Protein AF-A0A8J3RYB2-F1 (afdb_monomer)

Structure (mmCIF, N/CA/C/O backbone):
data_AF-A0A8J3RYB2-F1
#
_entry.id   AF-A0A8J3RYB2-F1
#
loop_
_atom_site.group_PDB
_atom_site.id
_atom_site.type_symbol
_atom_site.label_atom_id
_atom_site.label_alt_id
_atom_site.label_comp_id
_atom_site.label_asym_id
_atom_site.label_entity_id
_atom_site.label_seq_id
_atom_site.pdbx_PDB_ins_code
_atom_site.Cartn_x
_atom_site.Cartn_y
_atom_site.Cartn_z
_atom_site.occupancy
_atom_site.B_iso_or_equiv
_atom_site.auth_seq_id
_atom_site.auth_comp_id
_atom_site.auth_asym_id
_atom_site.auth_atom_id
_atom_site.pdbx_PDB_model_num
ATOM 1 N N . MET A 1 1 ? -7.185 -1.621 -8.514 1.00 93.38 1 MET A N 1
ATOM 2 C CA . MET A 1 1 ? -6.482 -0.349 -8.801 1.00 93.38 1 MET A CA 1
ATOM 3 C C . MET A 1 1 ? -5.132 -0.616 -9.458 1.00 93.38 1 MET A C 1
ATOM 5 O O . MET A 1 1 ? -4.549 -1.669 -9.226 1.00 93.38 1 MET A O 1
ATOM 9 N N . SER A 1 2 ? -4.616 0.326 -10.248 1.00 95.75 2 SER A N 1
ATOM 10 C CA . SER A 1 2 ? -3.341 0.184 -10.974 1.00 95.75 2 SER A CA 1
ATOM 11 C C . SER A 1 2 ? -2.465 1.431 -10.834 1.00 95.75 2 SER A C 1
ATOM 13 O O . SER A 1 2 ? -2.978 2.541 -10.671 1.00 95.75 2 SER A O 1
ATOM 15 N N . ARG A 1 3 ? -1.139 1.252 -10.902 1.00 95.56 3 ARG A N 1
ATOM 16 C CA . ARG A 1 3 ? -0.154 2.345 -10.853 1.00 95.56 3 ARG A CA 1
ATOM 17 C C . ARG A 1 3 ? 1.107 1.995 -11.639 1.00 95.56 3 ARG A C 1
ATOM 19 O O . ARG A 1 3 ? 1.666 0.914 -11.448 1.00 95.56 3 ARG A O 1
ATOM 26 N N . SER A 1 4 ? 1.590 2.936 -12.442 1.00 96.31 4 SER A N 1
ATOM 27 C CA . SER A 1 4 ? 2.822 2.826 -13.224 1.00 96.31 4 SER A CA 1
ATOM 28 C C . SER A 1 4 ? 3.763 4.013 -12.976 1.00 96.31 4 SER A C 1
ATOM 30 O O . SER A 1 4 ? 3.350 5.096 -12.560 1.00 96.31 4 SER A O 1
ATOM 32 N N . PHE A 1 5 ? 5.053 3.792 -13.217 1.00 93.31 5 PHE A N 1
ATOM 33 C CA . PHE A 1 5 ? 6.109 4.801 -13.209 1.00 93.31 5 PHE A CA 1
ATOM 34 C C . PHE A 1 5 ? 6.944 4.616 -14.479 1.00 93.31 5 PHE A C 1
ATOM 36 O O . PHE A 1 5 ? 7.763 3.700 -14.563 1.00 93.31 5 PHE A O 1
ATOM 43 N N . GLY A 1 6 ? 6.691 5.444 -15.496 1.00 93.44 6 GLY A N 1
ATOM 44 C CA . GLY A 1 6 ? 7.238 5.216 -16.836 1.00 93.44 6 GLY A CA 1
ATOM 45 C C . GLY A 1 6 ? 6.830 3.835 -17.362 1.00 93.44 6 GLY A C 1
ATOM 46 O O . GLY A 1 6 ? 5.656 3.474 -17.307 1.00 93.44 6 GLY A O 1
ATOM 4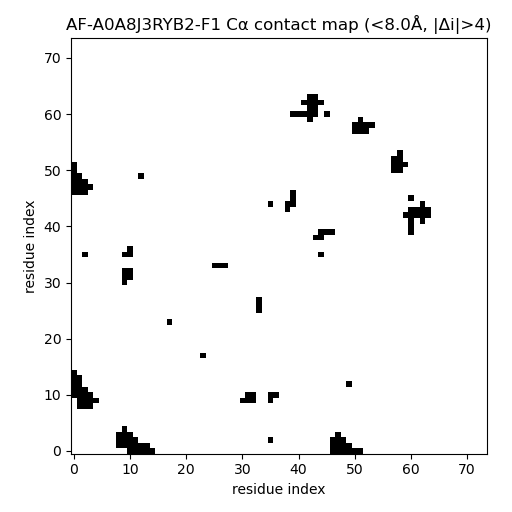7 N N . ALA A 1 7 ? 7.806 3.042 -17.809 1.00 93.19 7 ALA A N 1
ATOM 48 C CA . ALA A 1 7 ? 7.583 1.676 -18.292 1.00 93.19 7 ALA A CA 1
ATOM 49 C C . ALA A 1 7 ? 7.311 0.644 -17.175 1.00 93.19 7 ALA A C 1
ATOM 51 O O . ALA A 1 7 ? 6.906 -0.484 -17.457 1.00 93.19 7 ALA A O 1
ATOM 52 N N . VAL A 1 8 ? 7.530 0.991 -15.901 1.00 93.88 8 VAL A N 1
ATOM 53 C CA . VAL A 1 8 ? 7.404 0.044 -14.785 1.00 93.88 8 VAL A CA 1
ATOM 54 C C . VAL A 1 8 ? 5.985 0.055 -14.231 1.00 93.88 8 VAL A C 1
ATOM 56 O O . VAL A 1 8 ? 5.516 1.060 -13.696 1.00 93.88 8 VAL A O 1
ATOM 59 N N . ARG A 1 9 ? 5.310 -1.096 -14.281 1.00 93.88 9 ARG A N 1
ATOM 60 C CA . ARG A 1 9 ? 3.978 -1.277 -13.687 1.00 93.88 9 ARG A CA 1
ATOM 61 C C . ARG A 1 9 ? 4.093 -1.725 -12.231 1.00 93.88 9 ARG A C 1
ATOM 63 O O . ARG A 1 9 ? 4.247 -2.915 -11.965 1.00 93.88 9 ARG A O 1
ATOM 70 N N . ALA A 1 10 ? 4.028 -0.766 -11.309 1.00 95.88 10 ALA A N 1
ATOM 71 C CA . ALA A 1 10 ? 4.197 -0.997 -9.875 1.00 95.88 10 ALA A CA 1
ATOM 72 C C . ALA A 1 10 ? 2.990 -1.674 -9.210 1.00 95.88 10 ALA A C 1
ATOM 74 O O . ALA A 1 10 ? 3.185 -2.435 -8.274 1.00 95.88 10 ALA A O 1
ATOM 75 N N . LEU A 1 11 ? 1.764 -1.409 -9.671 1.00 96.38 11 LEU A N 1
ATOM 76 C CA . LEU A 1 11 ? 0.558 -2.137 -9.261 1.00 96.38 11 LEU A CA 1
ATOM 77 C C . LEU A 1 11 ? -0.244 -2.534 -10.497 1.00 96.38 11 LEU A C 1
ATOM 79 O O . LEU A 1 11 ? -0.487 -1.700 -11.376 1.00 96.38 11 LEU A O 1
ATOM 83 N N . ARG A 1 12 ? -0.675 -3.796 -10.542 1.00 95.25 12 ARG A N 1
ATOM 84 C CA . ARG A 1 12 ? -1.444 -4.376 -11.647 1.00 95.25 12 ARG A CA 1
ATOM 85 C C . ARG A 1 12 ? -2.793 -4.851 -11.120 1.00 95.25 12 ARG A C 1
ATOM 87 O O . ARG A 1 12 ? -2.854 -5.913 -10.524 1.00 95.25 12 ARG A O 1
ATOM 94 N N . GLU A 1 13 ? -3.832 -4.039 -11.298 1.00 94.00 13 GLU A N 1
ATOM 95 C CA . GLU A 1 13 ? -5.226 -4.420 -11.005 1.00 94.00 13 GLU A CA 1
ATOM 96 C C . GLU A 1 13 ? -5.446 -5.002 -9.597 1.00 94.00 13 GLU A C 1
ATOM 98 O O . GLU A 1 13 ? -6.217 -5.922 -9.382 1.00 94.00 13 GLU A O 1
ATOM 103 N N . VAL A 1 14 ? -4.783 -4.409 -8.608 1.00 94.19 14 VAL A N 1
ATOM 104 C CA . VAL A 1 14 ? -4.793 -4.847 -7.208 1.00 94.19 14 VAL A CA 1
ATOM 105 C C . VAL A 1 14 ? -6.112 -4.448 -6.532 1.00 94.19 14 VAL A C 1
ATOM 107 O O . VAL A 1 14 ? -6.462 -3.266 -6.550 1.00 94.19 14 VAL A O 1
ATOM 110 N N . SER A 1 15 ? -6.840 -5.392 -5.935 1.00 94.12 15 SER A N 1
ATOM 111 C CA . SER A 1 15 ? -8.131 -5.173 -5.250 1.00 94.12 15 SER A CA 1
ATOM 112 C C . SER A 1 15 ? -8.140 -5.775 -3.834 1.00 94.12 15 SER A C 1
ATOM 114 O O . SER A 1 15 ? -8.778 -6.800 -3.615 1.00 94.12 15 SER A O 1
ATOM 116 N N . PRO A 1 16 ? -7.388 -5.200 -2.879 1.00 92.25 16 PRO A N 1
ATOM 117 C CA . PRO A 1 16 ? -7.384 -5.671 -1.505 1.00 92.25 16 PRO A CA 1
ATOM 118 C C . PRO A 1 16 ? -8.664 -5.229 -0.798 1.00 92.25 16 PRO A C 1
ATOM 120 O O . PRO A 1 16 ? -9.114 -4.096 -0.973 1.00 92.25 16 PRO A O 1
ATOM 123 N N . GLU A 1 17 ? -9.182 -6.110 0.042 1.00 93.94 17 GLU A N 1
ATOM 124 C CA . GLU A 1 17 ? -10.246 -5.821 0.997 1.00 93.94 17 GLU A CA 1
ATOM 125 C C . GLU A 1 17 ? -9.609 -5.743 2.385 1.00 93.94 17 GLU A C 1
ATOM 127 O O . GLU A 1 17 ? -8.804 -6.602 2.751 1.00 93.94 17 GLU A O 1
ATOM 132 N N . LEU A 1 18 ? -9.891 -4.662 3.110 1.00 92.06 18 LEU A N 1
ATOM 133 C CA . LEU A 1 18 ? -9.337 -4.385 4.432 1.00 92.06 18 LEU A CA 1
ATOM 134 C C . LEU A 1 18 ? -10.502 -4.095 5.370 1.00 92.06 18 LEU A C 1
ATOM 136 O O . LEU A 1 18 ? -11.379 -3.304 5.016 1.00 92.06 18 LEU A O 1
ATOM 140 N N . PHE A 1 19 ? -10.492 -4.701 6.553 1.00 91.56 19 PHE A N 1
ATOM 141 C CA . PHE A 1 19 ? -11.582 -4.578 7.516 1.00 91.56 19 PHE A CA 1
ATOM 142 C C . PHE A 1 19 ? -11.134 -3.799 8.753 1.00 91.56 19 PHE A C 1
ATOM 144 O O . PHE A 1 19 ? -9.975 -3.839 9.174 1.00 91.56 19 PHE A O 1
ATOM 151 N N . ALA A 1 20 ? -12.061 -3.040 9.337 1.00 89.50 20 ALA A N 1
ATOM 152 C CA . ALA A 1 20 ? -11.782 -2.272 10.541 1.00 89.50 20 ALA A CA 1
ATOM 153 C C . ALA A 1 20 ? -11.447 -3.205 11.717 1.00 89.50 20 ALA A C 1
ATOM 155 O O . ALA A 1 20 ? -12.132 -4.195 11.952 1.00 89.50 20 ALA A O 1
ATOM 156 N N . GLY A 1 21 ? -10.400 -2.866 12.473 1.00 92.38 21 GLY A N 1
ATOM 157 C CA . GLY A 1 21 ? -9.948 -3.662 13.620 1.00 92.38 21 GLY A CA 1
ATOM 158 C C . GLY A 1 21 ? -9.018 -4.828 13.270 1.00 92.38 21 GLY A C 1
ATOM 159 O O . GLY A 1 21 ? -8.510 -5.474 14.184 1.00 92.38 21 GLY A O 1
ATOM 160 N N . GLU A 1 22 ? -8.732 -5.068 11.988 1.00 92.69 22 GLU A N 1
ATOM 161 C CA . GLU A 1 22 ? -7.822 -6.130 11.558 1.00 92.69 22 GLU A CA 1
ATOM 162 C C . GLU A 1 22 ? -6.396 -5.623 11.299 1.00 92.69 22 GLU A C 1
ATOM 164 O O . GLU A 1 22 ? -6.162 -4.561 10.714 1.00 92.69 22 GLU A O 1
ATOM 169 N N . ALA A 1 23 ? -5.410 -6.419 11.720 1.00 90.94 23 ALA A N 1
ATOM 170 C CA . ALA A 1 23 ? -4.011 -6.202 11.378 1.00 90.94 23 ALA A CA 1
ATOM 171 C C . ALA A 1 23 ? -3.666 -6.982 10.102 1.00 90.94 23 ALA A C 1
ATOM 173 O O . ALA A 1 23 ? -3.609 -8.211 10.109 1.00 90.94 23 ALA A O 1
ATOM 174 N N . HIS A 1 24 ? -3.380 -6.266 9.014 1.00 91.38 24 HIS A N 1
ATOM 175 C CA . HIS A 1 24 ? -2.991 -6.868 7.738 1.00 91.38 24 HIS A CA 1
ATOM 176 C C . HIS A 1 24 ? -1.485 -6.732 7.492 1.00 91.38 24 HIS A C 1
ATOM 178 O O . HIS A 1 24 ? -0.904 -5.658 7.666 1.00 91.38 24 HIS A O 1
ATOM 184 N N 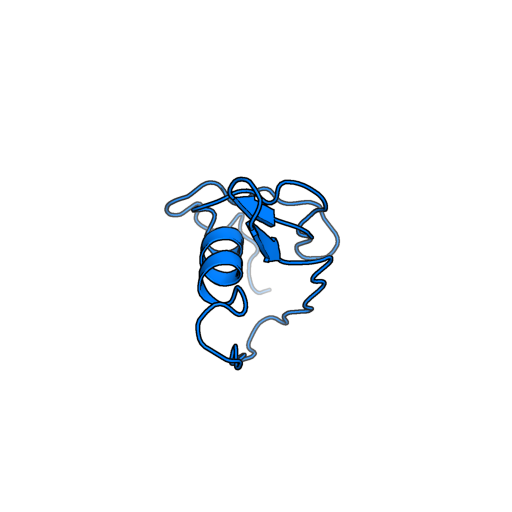. ALA A 1 25 ? -0.853 -7.805 7.015 1.00 91.94 25 ALA A N 1
ATOM 185 C CA . ALA A 1 25 ? 0.538 -7.792 6.575 1.00 91.94 25 ALA A CA 1
ATOM 186 C C . ALA A 1 25 ? 0.623 -7.771 5.042 1.00 91.94 25 ALA A C 1
ATOM 188 O O . ALA A 1 25 ? 0.014 -8.590 4.358 1.00 91.94 25 ALA A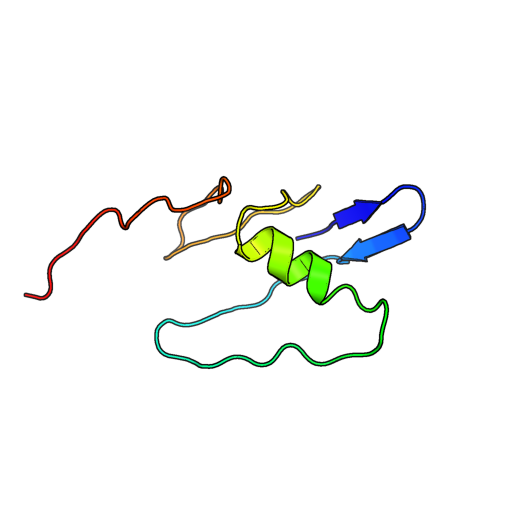 O 1
ATOM 189 N N . LEU A 1 26 ? 1.429 -6.858 4.494 1.00 92.81 26 LEU A N 1
ATOM 190 C CA . LEU A 1 26 ? 1.775 -6.849 3.072 1.00 92.81 26 LEU A CA 1
ATOM 191 C C . LEU A 1 26 ? 3.085 -7.613 2.860 1.00 92.81 26 LEU A C 1
ATOM 193 O O . LEU A 1 26 ? 4.162 -7.106 3.176 1.00 92.81 26 LEU A O 1
ATOM 197 N N . ALA A 1 27 ? 2.997 -8.811 2.288 1.00 91.56 27 ALA A N 1
ATOM 198 C CA . ALA A 1 27 ? 4.144 -9.657 1.964 1.00 91.56 27 ALA A CA 1
ATOM 199 C C . ALA A 1 27 ? 4.437 -9.680 0.454 1.00 91.56 27 ALA A C 1
ATOM 201 O O . ALA A 1 27 ? 3.585 -9.364 -0.373 1.00 91.56 27 ALA A O 1
ATOM 202 N N . GLY A 1 28 ? 5.678 -10.009 0.094 1.00 90.31 28 GLY A N 1
ATOM 203 C CA . GLY A 1 28 ? 6.141 -10.099 -1.293 1.00 90.31 28 GLY A CA 1
ATOM 204 C C . GLY A 1 28 ? 7.591 -9.652 -1.444 1.00 90.31 28 GLY A C 1
ATOM 205 O O . GLY A 1 28 ? 8.175 -9.085 -0.520 1.00 90.31 28 GLY A O 1
ATOM 206 N N . GLU A 1 29 ? 8.170 -9.845 -2.621 1.00 93.94 29 GLU A N 1
ATOM 207 C CA . GLU A 1 29 ? 9.568 -9.503 -2.899 1.00 93.94 29 GLU A CA 1
ATOM 208 C C . GLU A 1 29 ? 9.812 -7.989 -3.014 1.00 93.94 29 GLU A C 1
ATOM 210 O O . GLU A 1 29 ? 8.887 -7.165 -3.115 1.00 93.94 29 GLU A O 1
ATOM 215 N N . ASN A 1 30 ? 11.084 -7.592 -2.975 1.00 91.31 30 ASN A N 1
ATOM 216 C CA . ASN A 1 30 ? 11.481 -6.222 -3.283 1.00 91.31 30 ASN A CA 1
ATOM 217 C C . ASN A 1 30 ? 11.085 -5.886 -4.725 1.00 91.31 30 ASN A C 1
ATOM 219 O O . ASN A 1 30 ? 11.357 -6.641 -5.647 1.00 91.31 30 ASN A O 1
ATOM 223 N N . GLY A 1 31 ? 10.402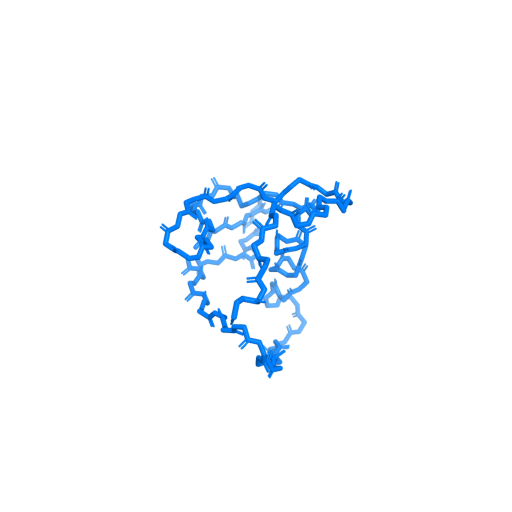 -4.755 -4.913 1.00 89.25 31 GLY A N 1
ATOM 224 C CA . GLY A 1 31 ? 9.870 -4.360 -6.221 1.00 89.25 31 G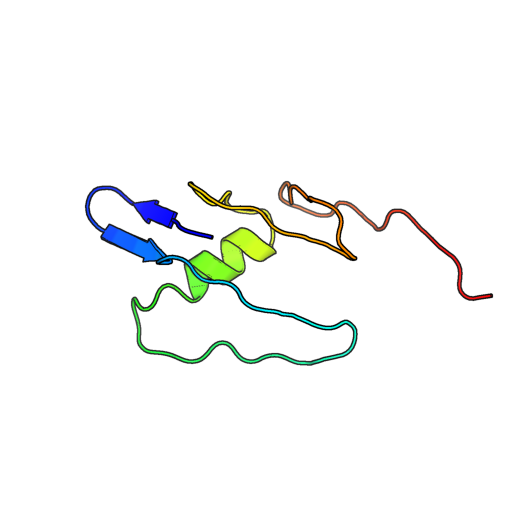LY A CA 1
ATOM 225 C C . GLY A 1 31 ? 8.445 -4.841 -6.522 1.00 89.25 31 GLY A C 1
ATOM 226 O O . GLY A 1 31 ? 7.838 -4.320 -7.450 1.00 89.25 31 GLY A O 1
ATOM 227 N N . ALA A 1 32 ? 7.838 -5.700 -5.692 1.00 92.50 32 ALA A N 1
ATOM 228 C CA . ALA A 1 32 ? 6.463 -6.191 -5.894 1.00 92.50 32 ALA A CA 1
ATOM 229 C C . ALA A 1 32 ? 5.352 -5.120 -5.754 1.00 92.50 32 ALA A C 1
ATOM 231 O O . ALA A 1 32 ? 4.170 -5.431 -5.849 1.00 92.50 32 ALA A O 1
ATOM 232 N N . GLY A 1 33 ? 5.701 -3.858 -5.478 1.00 94.56 33 GLY A N 1
ATOM 233 C CA . GLY A 1 33 ? 4.731 -2.761 -5.381 1.00 94.56 33 GLY A CA 1
ATOM 234 C C . GLY A 1 33 ? 4.178 -2.479 -3.982 1.00 94.56 33 GLY A C 1
ATOM 235 O O . GLY A 1 33 ? 3.404 -1.538 -3.825 1.00 94.56 33 GLY A O 1
ATOM 236 N N . LYS A 1 34 ? 4.617 -3.202 -2.942 1.00 96.25 34 LYS A N 1
ATOM 237 C CA . LYS A 1 34 ? 4.140 -3.040 -1.550 1.00 96.25 34 LYS A CA 1
ATOM 238 C C . LYS A 1 34 ? 4.162 -1.588 -1.059 1.00 96.25 34 LYS A C 1
ATOM 240 O O . LYS A 1 34 ? 3.141 -1.047 -0.651 1.00 96.25 34 LYS A O 1
ATOM 245 N N . SER A 1 35 ? 5.307 -0.911 -1.165 1.00 95.75 35 SER A N 1
ATOM 246 C CA . SER A 1 35 ? 5.431 0.492 -0.742 1.00 95.75 35 SER A CA 1
ATOM 247 C C . SER A 1 35 ? 4.602 1.450 -1.602 1.00 95.75 35 SER A C 1
ATOM 249 O O . SER A 1 35 ? 4.234 2.524 -1.136 1.00 95.75 35 SER A O 1
ATOM 251 N N . THR A 1 36 ? 4.313 1.089 -2.854 1.00 95.94 36 THR A N 1
ATOM 252 C CA . THR A 1 36 ? 3.411 1.857 -3.722 1.00 95.94 36 THR A CA 1
ATOM 253 C C . THR A 1 36 ? 1.978 1.752 -3.220 1.00 95.94 36 THR A C 1
ATOM 255 O O . THR A 1 36 ? 1.323 2.783 -3.096 1.00 95.94 36 THR A O 1
ATOM 258 N N . LEU A 1 37 ? 1.525 0.544 -2.870 1.00 94.88 37 LEU A N 1
ATOM 259 C CA . LEU A 1 37 ? 0.209 0.329 -2.273 1.00 94.88 37 LEU A CA 1
ATOM 260 C C . LEU A 1 37 ? 0.065 1.102 -0.957 1.00 94.88 37 LEU A C 1
ATOM 262 O O . LEU A 1 37 ? -0.886 1.862 -0.812 1.00 94.88 37 LEU A O 1
ATOM 266 N N . VAL A 1 38 ? 1.050 1.012 -0.055 1.00 93.69 38 VAL A N 1
ATOM 267 C CA . VAL A 1 38 ? 1.047 1.766 1.215 1.00 93.69 38 VAL A CA 1
ATOM 268 C C . VAL A 1 38 ? 0.942 3.273 0.978 1.00 93.69 38 VAL A C 1
ATOM 270 O O . VAL A 1 38 ? 0.134 3.933 1.618 1.00 93.69 38 VAL A O 1
ATOM 273 N N . LYS A 1 39 ? 1.711 3.830 0.032 1.00 94.00 39 LYS A N 1
ATOM 274 C CA . LYS A 1 39 ? 1.649 5.265 -0.299 1.00 94.00 39 LYS A CA 1
ATOM 275 C C . LYS A 1 39 ? 0.295 5.685 -0.874 1.00 94.00 39 LYS A C 1
ATOM 277 O O . LYS A 1 39 ? -0.084 6.840 -0.716 1.00 94.00 39 LYS A O 1
ATOM 282 N N . ILE A 1 40 ? -0.401 4.788 -1.572 1.00 93.19 40 ILE A N 1
ATOM 283 C CA . ILE A 1 40 ? -1.748 5.061 -2.080 1.00 93.19 40 ILE A CA 1
ATOM 284 C C . ILE A 1 40 ? -2.764 5.047 -0.937 1.00 93.19 40 ILE A C 1
ATOM 286 O O . ILE A 1 40 ? -3.527 5.998 -0.794 1.00 93.19 40 ILE A O 1
ATOM 290 N N . LEU A 1 41 ? -2.724 4.019 -0.086 1.00 91.88 41 LEU A N 1
ATOM 291 C CA . LEU A 1 41 ? -3.616 3.903 1.070 1.00 91.88 41 LEU A CA 1
ATOM 292 C C . LEU A 1 41 ? -3.399 5.025 2.097 1.00 91.88 41 LEU A C 1
ATOM 294 O O . LEU A 1 41 ? -4.343 5.435 2.757 1.00 91.88 41 LEU A O 1
ATOM 298 N N . SER A 1 42 ? -2.187 5.577 2.197 1.00 90.81 42 SER A N 1
ATOM 299 C CA . SER A 1 42 ? -1.896 6.730 3.059 1.00 90.81 42 SER A CA 1
ATOM 300 C C . SER A 1 42 ? -2.197 8.094 2.422 1.00 90.81 42 SER A C 1
ATOM 302 O O . SER A 1 42 ? -1.896 9.131 3.014 1.00 90.81 42 SER A O 1
ATOM 304 N N . GLY A 1 43 ? -2.741 8.127 1.201 1.00 91.50 43 GLY A N 1
ATOM 305 C CA . GLY A 1 43 ? -3.052 9.368 0.482 1.00 91.50 43 GLY A CA 1
ATOM 306 C C . GLY A 1 43 ? -1.836 10.152 -0.015 1.00 91.50 43 GLY A C 1
ATOM 307 O O . GLY A 1 43 ? -1.978 11.264 -0.522 1.00 91.50 43 GLY A O 1
ATOM 308 N N . LEU A 1 44 ? -0.630 9.588 0.092 1.00 92.06 44 LEU A N 1
ATOM 309 C CA . LEU A 1 44 ? 0.596 10.190 -0.438 1.00 92.06 44 LEU A CA 1
ATOM 310 C C . LEU A 1 44 ? 0.695 10.056 -1.961 1.00 92.06 44 LEU A C 1
ATOM 312 O O . LEU A 1 44 ? 1.502 10.740 -2.595 1.00 92.06 44 LEU A O 1
ATOM 316 N N . ARG A 1 45 ? -0.076 9.145 -2.564 1.00 91.56 45 ARG A N 1
ATOM 317 C CA . ARG A 1 45 ? -0.133 8.924 -4.013 1.00 91.56 45 ARG A CA 1
ATOM 318 C C . ARG A 1 45 ? -1.544 8.564 -4.458 1.00 91.56 45 ARG A C 1
ATOM 320 O O . ARG A 1 45 ? -2.274 7.893 -3.745 1.00 91.56 45 ARG A O 1
ATOM 327 N N . ARG A 1 46 ? -1.891 8.942 -5.687 1.00 92.12 46 ARG A N 1
ATOM 328 C CA . ARG A 1 46 ? -3.123 8.496 -6.349 1.00 92.12 46 ARG A CA 1
ATOM 329 C C . ARG A 1 46 ? -2.835 7.299 -7.261 1.00 92.12 46 ARG A C 1
ATOM 331 O O . ARG A 1 46 ? -1.761 7.271 -7.877 1.00 92.12 46 ARG A O 1
ATOM 338 N N . PRO A 1 47 ? -3.742 6.315 -7.373 1.00 94.50 47 PRO A N 1
ATOM 339 C CA . PRO A 1 47 ? -3.665 5.330 -8.446 1.00 94.50 47 PRO A CA 1
ATOM 340 C C . PRO A 1 47 ? -3.853 6.020 -9.806 1.00 94.50 47 PRO A C 1
ATOM 342 O O . PRO A 1 47 ? -4.452 7.089 -9.880 1.00 94.50 47 PRO A O 1
ATOM 345 N N . ASP A 1 48 ? -3.344 5.417 -10.880 1.00 95.00 48 ASP A N 1
ATOM 346 C CA . ASP A 1 48 ? -3.601 5.913 -12.245 1.00 95.00 48 ASP A CA 1
ATOM 347 C C . ASP A 1 48 ? -4.980 5.464 -12.747 1.00 95.00 48 ASP A C 1
ATOM 349 O O . ASP A 1 48 ? -5.581 6.109 -13.599 1.00 95.00 48 ASP A O 1
ATOM 353 N N . ALA A 1 49 ? -5.471 4.335 -12.226 1.00 95.81 49 ALA A N 1
ATOM 354 C CA . ALA A 1 49 ? -6.771 3.775 -12.565 1.00 95.81 49 ALA A CA 1
ATOM 355 C C . ALA A 1 49 ? -7.371 2.973 -11.401 1.00 95.81 49 ALA A C 1
ATOM 357 O O . ALA A 1 49 ? -6.658 2.365 -10.590 1.00 95.81 49 ALA A O 1
ATOM 358 N N . GLY A 1 50 ? -8.701 2.902 -11.383 1.00 94.88 50 GLY A N 1
ATOM 359 C CA . GLY A 1 50 ? -9.484 2.296 -10.310 1.00 94.88 50 GLY A CA 1
ATOM 360 C C . GLY A 1 50 ? -9.831 3.293 -9.204 1.00 94.88 50 GLY A C 1
ATOM 361 O O . GLY A 1 50 ? -9.550 4.482 -9.310 1.00 94.88 50 GLY A O 1
ATOM 362 N N . ARG A 1 51 ? -10.462 2.787 -8.144 1.00 94.25 51 ARG A N 1
ATOM 363 C CA . ARG A 1 51 ? -10.970 3.575 -7.016 1.00 94.25 51 ARG A CA 1
ATOM 364 C C . ARG A 1 51 ? -10.665 2.881 -5.695 1.00 94.25 51 ARG A C 1
ATOM 366 O O . ARG A 1 51 ? -10.399 1.679 -5.686 1.00 94.25 51 ARG A O 1
ATOM 373 N N . ILE A 1 52 ? -10.713 3.648 -4.616 1.00 93.88 52 ILE A N 1
ATOM 374 C CA . ILE A 1 52 ? -10.738 3.140 -3.247 1.00 93.88 52 ILE A CA 1
ATOM 375 C C . ILE A 1 52 ? -12.153 3.365 -2.734 1.00 93.88 52 ILE A C 1
ATOM 377 O O . ILE A 1 52 ? -12.724 4.427 -2.985 1.00 93.88 52 ILE A O 1
ATOM 381 N N . LEU A 1 53 ? -12.706 2.358 -2.068 1.00 94.31 53 LEU A N 1
ATOM 382 C CA . LEU A 1 53 ? -14.001 2.443 -1.412 1.00 94.31 53 LEU A CA 1
ATOM 383 C C . LEU A 1 53 ? -13.784 2.373 0.099 1.00 94.31 53 LEU A C 1
ATOM 385 O O . LEU A 1 53 ? -12.976 1.564 0.554 1.00 94.31 53 LEU A O 1
ATOM 389 N N . LEU A 1 54 ? -14.496 3.207 0.848 1.00 92.75 54 LEU A N 1
ATOM 390 C CA . LEU A 1 54 ? -14.634 3.106 2.296 1.00 92.75 54 LEU A CA 1
ATOM 391 C C . LEU A 1 54 ? -16.125 2.975 2.589 1.00 92.75 54 LEU A C 1
ATOM 393 O O . LEU A 1 54 ? -16.900 3.817 2.148 1.00 92.75 54 LEU A O 1
ATOM 397 N N . ASP A 1 55 ? -16.521 1.887 3.246 1.00 92.50 55 ASP A N 1
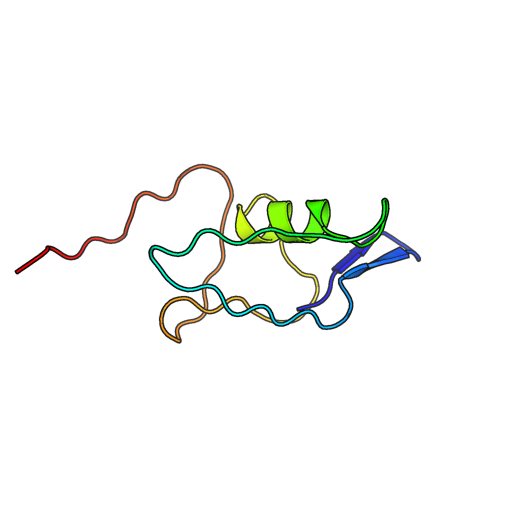ATOM 398 C CA . ASP A 1 55 ? -17.929 1.576 3.533 1.00 92.50 55 ASP A CA 1
ATOM 399 C C . ASP A 1 55 ? -18.836 1.633 2.285 1.00 92.50 55 ASP A C 1
ATOM 401 O O . ASP A 1 55 ? -19.978 2.076 2.325 1.00 92.50 55 ASP A O 1
ATOM 405 N N . GLY A 1 56 ? -18.301 1.185 1.141 1.00 94.19 56 GLY A N 1
ATOM 406 C CA . GLY A 1 56 ? -18.987 1.178 -0.157 1.00 94.19 56 GLY A CA 1
ATOM 407 C C . GLY A 1 56 ? -18.863 2.477 -0.960 1.00 94.19 56 GLY A C 1
ATOM 408 O O . GLY A 1 56 ? -19.048 2.451 -2.177 1.00 94.19 56 GLY A O 1
ATOM 409 N N . GLU A 1 57 ? -18.451 3.575 -0.330 1.00 95.56 57 GLU A N 1
ATOM 410 C CA . GLU A 1 57 ? -18.405 4.893 -0.959 1.00 95.56 57 GLU A CA 1
ATOM 411 C C . GLU A 1 57 ? -17.016 5.238 -1.518 1.00 95.56 57 GLU A C 1
ATOM 413 O O . GLU A 1 57 ? -15.995 4.978 -0.868 1.00 95.56 57 GLU A O 1
ATOM 418 N N . PRO A 1 58 ? -16.920 5.832 -2.724 1.00 93.75 58 PRO A N 1
ATOM 419 C CA . PRO A 1 58 ? -15.644 6.255 -3.286 1.00 93.75 58 PRO A CA 1
ATOM 420 C C . PRO A 1 58 ? -14.958 7.326 -2.436 1.00 93.75 58 PRO A C 1
ATOM 422 O O . PRO A 1 58 ? -15.526 8.382 -2.164 1.00 93.75 58 PRO A O 1
ATOM 425 N N . VAL A 1 59 ? -13.687 7.098 -2.104 1.00 92.00 59 VAL A N 1
ATOM 426 C CA . VAL A 1 59 ? -12.868 8.057 -1.353 1.00 92.00 59 VAL A CA 1
ATOM 427 C C . VAL A 1 59 ? -11.589 8.432 -2.097 1.00 92.00 59 VAL A C 1
ATOM 429 O O . VAL A 1 59 ? -10.943 7.609 -2.749 1.00 92.00 59 VAL A O 1
ATOM 432 N N . GLU A 1 60 ? -11.188 9.696 -1.956 1.00 87.81 60 GLU A N 1
ATOM 433 C CA . GLU A 1 60 ? -9.853 10.168 -2.319 1.00 87.81 60 GLU A CA 1
ATOM 434 C C . GLU A 1 60 ? -9.064 10.496 -1.052 1.00 87.81 60 GLU A C 1
ATOM 436 O O . GLU A 1 60 ? -9.294 11.523 -0.413 1.00 87.81 60 GLU A O 1
ATOM 441 N N . PHE A 1 61 ? -8.066 9.680 -0.717 1.00 84.06 61 PHE A N 1
ATOM 442 C CA . PHE A 1 61 ? -7.121 10.050 0.330 1.00 84.06 61 PHE A CA 1
ATOM 443 C C . PHE A 1 61 ? -6.188 11.155 -0.188 1.00 84.06 61 PHE A C 1
ATOM 445 O O . PHE A 1 61 ? -5.433 10.959 -1.143 1.00 84.06 61 PHE A O 1
ATOM 452 N N . ARG A 1 62 ? -6.248 12.340 0.426 1.00 78.56 62 ARG A N 1
ATOM 453 C CA . ARG A 1 62 ? -5.318 13.454 0.193 1.00 78.56 62 ARG A CA 1
ATOM 454 C C . ARG A 1 62 ? -4.395 13.539 1.408 1.00 78.56 62 ARG A C 1
ATOM 456 O O . ARG A 1 62 ? -4.878 13.545 2.534 1.00 78.56 62 ARG A O 1
ATOM 463 N N . GLY A 1 63 ? -3.085 13.493 1.173 1.00 62.91 63 GLY A N 1
ATOM 464 C CA . GLY A 1 63 ? -2.076 13.297 2.215 1.00 62.91 63 GLY A CA 1
ATOM 465 C C . GLY A 1 63 ? -2.161 14.253 3.415 1.00 62.91 63 GLY A C 1
ATOM 466 O O . GLY A 1 63 ? -2.524 15.415 3.276 1.00 62.91 63 GLY A O 1
ATOM 467 N N . ALA A 1 64 ? -1.735 13.702 4.559 1.00 50.97 64 ALA A N 1
ATOM 468 C CA . ALA A 1 64 ? -1.625 14.260 5.911 1.00 50.97 64 ALA A CA 1
ATOM 469 C C . ALA A 1 64 ? -2.942 14.698 6.590 1.00 50.97 64 ALA A C 1
ATOM 471 O O . ALA A 1 64 ? -3.319 15.862 6.587 1.00 50.97 64 ALA A O 1
ATOM 472 N N . VAL A 1 65 ? -3.551 13.721 7.277 1.00 52.38 65 VAL A N 1
ATOM 473 C CA . VAL A 1 65 ? -4.533 13.866 8.369 1.00 52.38 65 VAL A CA 1
ATOM 474 C C . VAL A 1 65 ? -5.796 14.651 7.996 1.00 52.38 65 VAL A C 1
ATOM 476 O O . VAL A 1 65 ? -6.026 15.762 8.460 1.00 52.38 65 VAL A O 1
ATOM 479 N N . ALA A 1 66 ? -6.696 14.014 7.246 1.00 45.06 66 ALA A N 1
ATOM 480 C CA . ALA A 1 66 ? -8.116 14.311 7.406 1.00 45.06 66 ALA A CA 1
ATOM 481 C C . ALA A 1 66 ? -8.622 13.469 8.584 1.00 45.06 66 ALA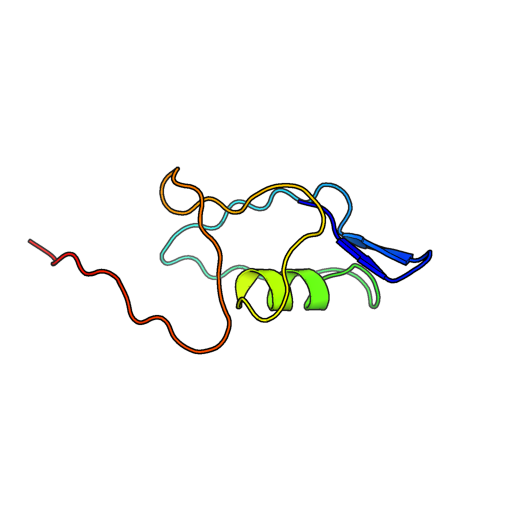 A C 1
ATOM 483 O O . ALA A 1 66 ? -8.877 12.271 8.451 1.00 45.06 66 ALA A O 1
ATOM 484 N N . GLY A 1 67 ? -8.667 14.092 9.765 1.00 49.88 67 GLY A N 1
ATOM 485 C CA . GLY A 1 67 ? -9.395 13.561 10.911 1.00 49.88 67 GLY A CA 1
ATOM 486 C C . GLY A 1 67 ? -10.825 13.193 10.508 1.00 49.88 67 GLY A C 1
ATOM 487 O O . GLY A 1 67 ? -11.437 13.855 9.673 1.00 49.88 67 GLY A O 1
ATOM 488 N N . ARG A 1 68 ? -11.293 12.087 11.089 1.00 52.09 68 ARG A N 1
ATOM 489 C CA . ARG A 1 68 ? -12.587 11.421 10.881 1.00 52.09 68 ARG A CA 1
ATOM 490 C C . ARG A 1 68 ? -13.736 12.405 10.580 1.00 52.09 68 ARG A C 1
ATOM 492 O O . ARG A 1 68 ? -13.962 13.294 11.402 1.00 52.09 68 ARG A O 1
ATOM 499 N N . PRO A 1 69 ? -14.552 12.195 9.529 1.00 43.31 69 PRO A N 1
ATOM 500 C CA . PRO A 1 69 ? -15.960 12.555 9.627 1.00 43.31 69 PRO A CA 1
ATOM 501 C C . PRO A 1 69 ? -16.570 11.631 10.693 1.00 43.31 69 PRO A C 1
ATOM 503 O O . PRO A 1 69 ? -16.473 10.409 10.596 1.00 43.31 69 PRO A O 1
ATOM 506 N N . GLY A 1 70 ? -17.044 12.217 11.790 1.00 49.28 70 GLY A N 1
ATOM 507 C CA . GLY A 1 70 ? -17.492 11.488 12.973 1.00 49.28 70 GLY A CA 1
ATOM 508 C C . GLY A 1 70 ? -18.771 10.669 12.778 1.00 49.28 70 GLY A C 1
ATOM 509 O O . GLY A 1 70 ? -19.611 11.004 11.952 1.00 49.28 70 GLY A O 1
ATOM 510 N N . ALA A 1 71 ? -18.887 9.635 13.610 1.00 47.12 71 ALA A N 1
ATOM 511 C CA . ALA A 1 71 ? -20.107 9.088 14.214 1.00 47.12 71 ALA A CA 1
ATOM 512 C C . ALA A 1 71 ? -19.610 8.220 15.390 1.00 47.12 71 ALA A C 1
ATOM 514 O O . ALA A 1 71 ? -18.750 7.352 15.206 1.00 47.12 71 ALA A O 1
ATOM 515 N N . ASP A 1 72 ? -19.617 8.796 16.592 1.00 48.69 72 ASP A N 1
ATOM 516 C CA . ASP A 1 72 ? -20.520 8.404 17.682 1.00 48.69 72 ASP A CA 1
ATOM 517 C C . ASP A 1 72 ? -20.698 6.880 17.839 1.00 48.69 72 ASP A C 1
ATOM 519 O O . ASP A 1 72 ? -21.112 6.143 16.956 1.00 48.69 72 ASP A O 1
ATOM 523 N N . HIS A 1 73 ? -20.262 6.377 18.990 1.00 44.12 73 HIS A N 1
ATOM 524 C CA . HIS A 1 73 ? -20.731 5.089 19.478 1.00 44.12 73 HIS A CA 1
ATOM 525 C C . HIS A 1 73 ? -21.972 5.421 20.301 1.00 44.12 73 HIS A C 1
ATOM 527 O O . HIS A 1 73 ? -21.840 6.008 21.379 1.00 44.12 73 HIS A O 1
ATOM 533 N N . GLY A 1 74 ? -23.145 5.139 19.738 1.00 41.25 74 GLY A N 1
ATOM 534 C CA . GLY A 1 7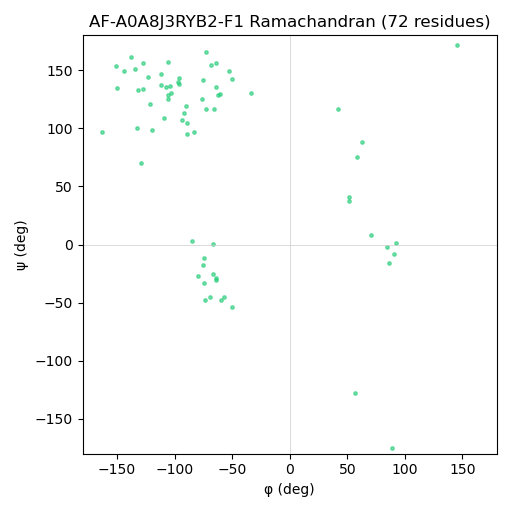4 ? -24.361 4.907 20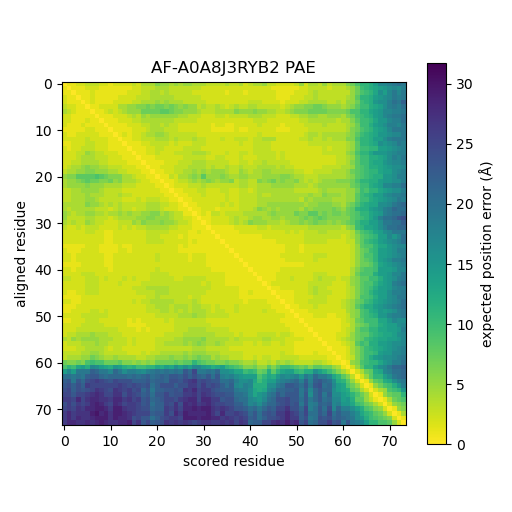.515 1.00 41.25 74 GLY A CA 1
ATOM 535 C C . GLY A 1 74 ? -24.339 3.522 21.145 1.00 41.25 74 GLY A C 1
ATOM 536 O O . GLY A 1 74 ? -23.705 2.620 20.550 1.00 41.25 74 GLY A O 1
#

pLDDT: mean 85.78, std 16.57, range [41.25, 96.38]

Secondary structure (DSSP, 8-state):
-BEEETTEEEESS------TT--------TTSSHHHHHHHHTTSS--SB--EEETTEEE---SS----------

Radius of gyration: 13.84 Å; Cα contacts (8 Å, |Δi|>4): 76; chains: 1; bounding box: 36×24×39 Å

Solvent-accessible surface area (backbone atoms only — not comparable to full-atom values): 5038 Å² total; per-residue (Å²): 48,27,34,67,59,87,92,44,71,42,36,77,70,50,79,86,85,84,62,92,95,62,88,83,83,91,83,79,62,93,81,65,23,63,72,58,52,52,34,34,77,59,10,72,37,80,65,78,39,77,79,48,64,58,98,84,41,83,54,80,61,65,53,80,80,79,74,75,88,82,78,83,88,126

Mean predicted aligned error: 6.98 Å

Nearest PDB structures (foldseek):
  8hpr-assembly1_C  TM=8.807E-01  e=2.250E-02  Mycolicibacterium smegmatis MC2 155
  6ic4-assembly1_J  TM=8.437E-01  e=5.275E-02  Acinetobacter baumannii

Sequence (74 aa):
MSRSFGAVRALREVSPELFAGEAHALAGENGAGKSTLVKILSGLRRPDAGRILLDGEPVEFRGAVAGRPGADHG

Organism: Planobispora rosea (NCBI:txid35762)

InterPro domains:
  IPR003439 ABC transporter-like, ATP-binding domain [PF00005] (11-61)
  IPR027417 P-loop containing nucleoside triphosphate hydrolase [G3DSA:3.40.50.300] (1-70)
  IPR027417 P-loop containing nucleoside triphosphate hydrolase [SSF52540] (2-61)
  IPR050107 ABC transporter carbohydrate import ATP-binding proteins [PTHR43790] (2-64)

Foldseek 3Di:
DWADDVVRTLDDPDDDDDDPPDDDDDDDDVSNNSVVVVCQVQLVDPHPDDFDDDVNHTDRRHHDDPDDPDDDDD